Protein AF-A0A967JWV1-F1 (afdb_monomer_lite)

Structure (mmCIF, N/CA/C/O backbone):
data_AF-A0A967JWV1-F1
#
_entry.id   AF-A0A967JWV1-F1
#
loop_
_atom_site.group_PDB
_atom_site.id
_atom_site.type_symbol
_atom_site.label_atom_id
_atom_site.label_alt_id
_atom_site.label_comp_id
_atom_site.label_asym_id
_atom_site.label_entity_id
_atom_site.label_seq_id
_atom_site.pdbx_PDB_ins_code
_atom_site.Cartn_x
_atom_site.Cartn_y
_atom_site.Cartn_z
_atom_site.occupancy
_atom_site.B_iso_or_equiv
_atom_site.auth_seq_id
_atom_site.auth_comp_id
_atom_site.auth_asym_id
_atom_site.auth_atom_id
_atom_site.pdbx_PDB_model_num
ATOM 1 N N . GLY A 1 1 ? -2.296 6.208 5.821 1.00 65.69 1 GLY A N 1
ATOM 2 C CA . GLY A 1 1 ? -2.131 4.839 5.295 1.00 65.69 1 GLY A CA 1
ATOM 3 C C . GLY A 1 1 ? -1.018 4.751 4.267 1.00 65.69 1 GLY A C 1
ATOM 4 O O . GLY A 1 1 ? 0.123 4.567 4.656 1.00 65.69 1 GLY A O 1
ATOM 5 N N . ALA A 1 2 ? -1.319 4.931 2.977 1.00 66.19 2 ALA A N 1
ATOM 6 C CA . ALA A 1 2 ? -0.393 4.647 1.866 1.00 66.19 2 ALA A CA 1
ATOM 7 C C . ALA A 1 2 ? 0.980 5.351 1.932 1.00 66.19 2 ALA A C 1
ATOM 9 O O . ALA A 1 2 ? 1.996 4.735 1.636 1.00 66.19 2 ALA A O 1
ATOM 10 N N . VAL A 1 3 ? 1.030 6.616 2.367 1.00 74.56 3 VAL A N 1
ATOM 11 C CA . VAL A 1 3 ? 2.303 7.349 2.538 1.00 74.56 3 VAL A CA 1
ATOM 12 C C . VAL A 1 3 ? 3.177 6.728 3.631 1.00 74.56 3 VAL A C 1
ATOM 14 O O . VAL A 1 3 ? 4.391 6.659 3.482 1.00 74.56 3 VAL A O 1
ATOM 17 N N . ILE A 1 4 ? 2.563 6.244 4.713 1.00 77.81 4 ILE A N 1
ATOM 18 C CA . ILE A 1 4 ? 3.275 5.585 5.816 1.00 77.81 4 ILE A CA 1
ATOM 19 C C . ILE A 1 4 ? 3.761 4.207 5.371 1.00 77.81 4 ILE A C 1
ATOM 21 O O . ILE A 1 4 ? 4.896 3.859 5.655 1.00 77.81 4 ILE A O 1
ATOM 25 N N . ASP A 1 5 ? 2.944 3.470 4.615 1.00 71.56 5 ASP A N 1
ATOM 26 C CA . ASP A 1 5 ? 3.319 2.171 4.041 1.00 71.56 5 ASP A CA 1
ATOM 27 C C . ASP A 1 5 ? 4.578 2.311 3.174 1.00 71.56 5 ASP A C 1
ATOM 29 O O . ASP A 1 5 ? 5.634 1.753 3.463 1.00 71.56 5 ASP A O 1
ATOM 33 N N . TYR A 1 6 ? 4.505 3.178 2.162 1.00 74.06 6 TYR A N 1
ATOM 34 C CA . TYR A 1 6 ? 5.616 3.409 1.249 1.00 74.06 6 TYR A CA 1
ATOM 35 C C . TYR A 1 6 ? 6.845 3.998 1.956 1.00 74.06 6 TYR A C 1
ATOM 37 O O . TYR A 1 6 ? 7.968 3.544 1.734 1.00 74.06 6 TYR A O 1
ATOM 45 N N . GLY A 1 7 ? 6.641 4.986 2.833 1.00 78.69 7 GLY A N 1
ATOM 46 C CA . GLY A 1 7 ? 7.718 5.652 3.559 1.00 78.69 7 GLY A CA 1
ATOM 47 C C . GLY A 1 7 ? 8.450 4.712 4.512 1.00 78.69 7 GLY A C 1
ATOM 48 O O . GLY A 1 7 ? 9.677 4.654 4.491 1.00 78.69 7 GLY A O 1
ATOM 49 N N . THR A 1 8 ? 7.720 3.932 5.311 1.00 81.81 8 THR A N 1
ATOM 50 C CA . THR A 1 8 ? 8.324 2.988 6.254 1.00 81.81 8 THR A CA 1
ATOM 51 C C . THR A 1 8 ? 9.014 1.835 5.536 1.00 81.81 8 THR A C 1
ATOM 53 O O . THR A 1 8 ? 10.134 1.490 5.910 1.00 81.81 8 THR A O 1
ATOM 56 N N . TYR A 1 9 ? 8.405 1.278 4.487 1.00 74.06 9 TYR A N 1
ATOM 57 C CA . TYR A 1 9 ? 9.036 0.223 3.695 1.00 74.06 9 TYR A CA 1
ATOM 58 C C . TYR A 1 9 ? 10.352 0.703 3.075 1.00 74.06 9 TYR A C 1
ATOM 60 O O . TYR A 1 9 ? 11.392 0.063 3.229 1.00 74.06 9 TYR A O 1
ATOM 68 N N . THR A 1 10 ? 10.322 1.878 2.438 1.00 78.19 10 THR A N 1
ATOM 69 C CA . THR A 1 10 ? 11.503 2.477 1.806 1.00 78.19 10 THR A CA 1
ATOM 70 C C . THR A 1 10 ? 12.595 2.756 2.834 1.00 78.19 10 THR A C 1
ATOM 72 O O . THR A 1 10 ? 13.757 2.452 2.580 1.00 78.19 10 THR A O 1
ATOM 75 N N . LEU A 1 11 ? 12.241 3.281 4.010 1.00 87.00 11 LEU A N 1
ATOM 76 C CA . LEU A 1 11 ? 13.194 3.581 5.079 1.00 87.00 11 LEU A CA 1
ATOM 77 C C . LEU A 1 11 ? 13.872 2.315 5.622 1.00 87.00 11 LEU A C 1
ATOM 79 O O . LEU A 1 11 ? 15.097 2.266 5.709 1.00 87.00 11 LEU A O 1
ATOM 83 N N . LEU A 1 12 ? 13.096 1.284 5.966 1.00 82.81 12 LEU A N 1
ATOM 84 C CA . LEU A 1 12 ? 13.624 0.025 6.507 1.00 82.81 12 LEU A CA 1
ATOM 85 C C . LEU A 1 12 ? 14.526 -0.703 5.506 1.00 82.81 12 LEU A C 1
ATOM 87 O O . LEU A 1 12 ? 15.538 -1.271 5.905 1.00 82.81 12 LEU A O 1
ATOM 91 N N . ASN A 1 13 ? 14.188 -0.642 4.217 1.00 78.69 13 ASN A N 1
ATOM 92 C CA . ASN A 1 13 ? 15.001 -1.242 3.167 1.00 78.69 13 ASN A CA 1
ATOM 93 C C . ASN A 1 13 ? 16.265 -0.417 2.863 1.00 78.69 13 ASN A C 1
ATOM 95 O O . ASN A 1 13 ? 17.351 -0.963 2.745 1.00 78.69 13 ASN A O 1
ATOM 99 N N . THR A 1 14 ? 16.155 0.915 2.790 1.00 80.31 14 THR A N 1
ATOM 100 C CA . THR A 1 14 ? 17.303 1.799 2.493 1.00 80.31 14 THR A CA 1
ATOM 101 C C . THR A 1 14 ? 18.327 1.807 3.626 1.00 80.31 14 THR A C 1
ATOM 103 O O . THR A 1 14 ? 19.522 1.938 3.387 1.00 80.31 14 THR A O 1
ATOM 106 N N . THR A 1 15 ? 17.869 1.668 4.872 1.00 88.94 15 THR A N 1
ATOM 107 C CA . THR A 1 15 ? 18.760 1.579 6.038 1.00 88.94 15 THR A CA 1
ATOM 108 C C . THR A 1 15 ? 19.432 0.213 6.176 1.00 88.94 15 THR A C 1
ATOM 110 O O . THR A 1 15 ? 20.346 0.086 6.988 1.00 88.94 15 THR A O 1
ATOM 113 N N . GLY A 1 16 ? 18.986 -0.802 5.426 1.00 85.12 16 GLY A N 1
ATOM 114 C CA . GLY A 1 16 ? 19.517 -2.164 5.481 1.00 85.12 16 GLY A CA 1
ATOM 115 C C . GLY A 1 16 ? 19.365 -2.845 6.846 1.00 85.12 16 GLY A C 1
ATOM 116 O O . GLY A 1 16 ? 19.975 -3.881 7.106 1.00 85.12 16 GLY A O 1
ATOM 117 N N . VAL A 1 17 ? 18.554 -2.282 7.754 1.00 88.69 17 VAL A N 1
ATOM 118 C CA . VAL A 1 17 ? 18.464 -2.737 9.154 1.00 88.69 17 VAL A CA 1
ATOM 119 C C . VAL A 1 17 ? 17.922 -4.166 9.272 1.00 88.69 17 VAL A C 1
ATOM 121 O O . VAL A 1 17 ? 18.129 -4.833 10.284 1.00 88.69 17 VAL A O 1
ATOM 124 N N . LEU A 1 18 ? 17.247 -4.647 8.224 1.00 86.62 18 LEU A N 1
ATOM 125 C CA . LEU A 1 18 ? 16.671 -5.985 8.145 1.00 86.62 18 LEU A CA 1
ATOM 126 C C . LEU A 1 18 ? 17.382 -6.894 7.132 1.00 86.62 18 LEU A C 1
ATOM 128 O O . LEU A 1 18 ? 16.961 -8.035 6.986 1.00 86.62 18 LEU A O 1
ATOM 132 N N . ASP A 1 19 ? 18.461 -6.465 6.472 1.00 84.69 19 ASP A N 1
ATOM 133 C CA . ASP A 1 19 ? 19.102 -7.243 5.392 1.00 84.69 19 ASP A CA 1
ATOM 134 C C . ASP A 1 19 ? 19.637 -8.597 5.875 1.00 84.69 19 ASP A C 1
ATOM 136 O O . ASP A 1 19 ? 19.553 -9.607 5.176 1.00 84.69 19 ASP A O 1
ATOM 140 N N . SER A 1 20 ? 20.122 -8.639 7.116 1.00 85.25 20 SER A N 1
ATOM 141 C CA . SER A 1 20 ? 20.601 -9.861 7.773 1.00 85.25 20 SER A CA 1
ATOM 142 C C . SER A 1 20 ? 19.469 -10.776 8.254 1.00 85.25 20 SER A C 1
ATOM 144 O O . SER A 1 20 ? 19.720 -11.911 8.664 1.00 85.25 20 SER A O 1
ATOM 146 N N . PHE A 1 21 ? 18.220 -10.302 8.253 1.00 85.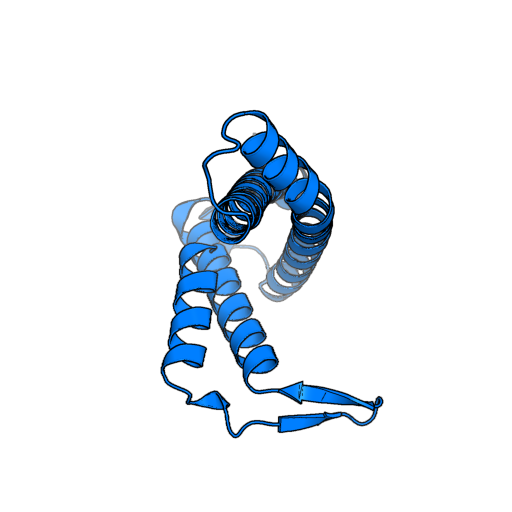69 21 PHE A N 1
ATOM 147 C CA . PHE A 1 21 ? 17.085 -11.075 8.733 1.00 85.69 21 PHE A CA 1
ATOM 148 C C . PHE A 1 21 ? 16.663 -12.101 7.680 1.00 85.69 21 PHE A C 1
ATOM 150 O O . PHE A 1 21 ? 16.177 -11.775 6.596 1.00 85.69 21 PHE A O 1
ATOM 157 N N . SER A 1 22 ? 16.802 -13.376 8.027 1.00 83.19 22 SER A N 1
ATOM 158 C CA . SER A 1 22 ? 16.182 -14.465 7.287 1.00 83.19 22 SER A CA 1
ATOM 159 C C . SER A 1 22 ? 15.673 -15.510 8.268 1.00 83.19 22 SER A C 1
ATOM 161 O O . SER A 1 22 ? 16.421 -16.057 9.077 1.00 83.19 22 SER A O 1
ATOM 163 N N . TRP A 1 23 ? 14.373 -15.774 8.220 1.00 82.25 23 TRP A N 1
ATOM 164 C CA . TRP A 1 23 ? 13.740 -16.801 9.031 1.00 82.25 23 TRP A CA 1
ATOM 165 C C . TRP A 1 23 ? 13.075 -17.824 8.123 1.00 82.25 23 TRP A C 1
ATOM 167 O O . TRP A 1 23 ? 12.140 -17.517 7.384 1.00 82.25 23 TRP A O 1
ATOM 177 N N . ARG A 1 24 ? 13.568 -19.062 8.162 1.00 83.62 24 ARG A N 1
ATOM 178 C CA . ARG A 1 24 ? 12.937 -20.176 7.458 1.00 83.62 24 ARG A CA 1
ATOM 179 C C . ARG A 1 24 ? 11.841 -20.757 8.339 1.00 83.62 24 ARG A C 1
ATOM 181 O O . ARG A 1 24 ? 12.099 -21.216 9.449 1.00 83.62 24 ARG A O 1
ATOM 188 N N . THR A 1 25 ? 10.621 -20.735 7.830 1.00 78.06 25 THR A N 1
ATOM 189 C CA . THR A 1 25 ? 9.460 -21.245 8.554 1.00 78.06 25 THR A CA 1
ATOM 190 C C . THR A 1 25 ? 9.336 -22.765 8.418 1.00 78.06 25 THR A C 1
ATOM 192 O O . THR A 1 25 ? 9.842 -23.341 7.447 1.00 78.06 25 THR A O 1
ATOM 195 N N . PRO A 1 26 ? 8.621 -23.437 9.343 1.00 78.19 26 PRO A N 1
ATOM 196 C CA . PRO A 1 26 ? 8.396 -24.886 9.285 1.00 78.19 26 PRO A CA 1
ATOM 197 C C . PRO A 1 26 ? 7.647 -25.354 8.029 1.00 78.19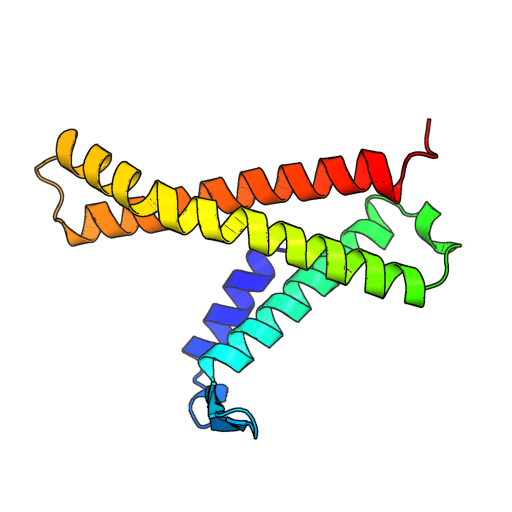 26 PRO A C 1
ATOM 199 O O . PRO A 1 26 ? 7.708 -26.526 7.674 1.00 78.19 26 PRO A O 1
ATOM 202 N N . PHE A 1 27 ? 6.957 -24.439 7.346 1.00 77.62 27 PHE A N 1
ATOM 203 C CA . PHE A 1 27 ? 6.138 -24.710 6.163 1.00 77.62 27 PHE A CA 1
ATOM 204 C C . PHE A 1 27 ? 6.903 -24.526 4.842 1.00 77.62 27 PHE A C 1
ATOM 206 O O . PHE A 1 27 ? 6.302 -24.531 3.773 1.00 77.62 27 PHE A O 1
ATOM 213 N N . GLY A 1 28 ? 8.227 -24.344 4.899 1.00 74.69 28 GLY A N 1
ATOM 214 C CA . GLY A 1 28 ? 9.093 -24.318 3.718 1.00 74.69 28 GLY A CA 1
ATOM 215 C C . GLY A 1 28 ? 9.254 -22.954 3.041 1.00 74.69 28 GLY A C 1
ATOM 216 O O . GLY A 1 28 ? 9.996 -22.864 2.066 1.00 74.69 28 GLY A O 1
ATOM 217 N N . PHE A 1 29 ? 8.637 -21.887 3.561 1.00 72.62 29 PHE A N 1
ATOM 218 C CA . PHE A 1 29 ? 8.854 -20.521 3.069 1.00 72.62 29 PHE A CA 1
ATOM 219 C C . PHE A 1 29 ? 9.881 -19.763 3.922 1.00 72.62 29 PHE A C 1
ATOM 221 O O . PHE A 1 29 ? 9.945 -19.936 5.143 1.00 72.62 29 PHE A O 1
ATOM 228 N N . THR A 1 30 ? 10.674 -18.900 3.283 1.00 73.50 30 THR A N 1
ATOM 229 C CA . THR A 1 30 ? 11.652 -18.035 3.958 1.00 73.50 30 THR A CA 1
ATOM 230 C C . THR A 1 30 ? 11.094 -16.621 4.065 1.00 73.50 30 THR A C 1
ATOM 232 O O . THR A 1 30 ? 10.851 -15.971 3.051 1.00 73.50 30 THR A O 1
ATOM 235 N N . LEU A 1 31 ? 10.922 -16.131 5.290 1.00 73.00 31 LEU A N 1
ATOM 236 C CA . LEU A 1 31 ? 10.658 -14.726 5.565 1.00 73.00 31 LEU A CA 1
ATOM 237 C C . LEU A 1 31 ? 11.994 -13.971 5.554 1.00 73.00 31 LEU A C 1
ATOM 239 O O . LEU A 1 31 ? 12.817 -14.148 6.451 1.00 73.00 31 LEU A O 1
ATOM 243 N N . SER A 1 32 ? 12.226 -13.171 4.518 1.00 80.69 32 SER A N 1
ATOM 244 C CA . SER A 1 32 ? 13.409 -12.313 4.392 1.00 80.69 32 SER A CA 1
ATOM 245 C C . SER A 1 32 ? 13.203 -10.954 5.065 1.00 80.69 32 SER A C 1
ATOM 247 O O . SER A 1 32 ? 12.075 -10.579 5.399 1.00 80.69 32 SER A O 1
ATOM 249 N N . GLY A 1 33 ? 14.283 -10.184 5.207 1.00 72.19 33 GLY A N 1
ATOM 250 C CA . GLY A 1 33 ? 14.250 -8.792 5.655 1.00 72.19 33 GLY A CA 1
ATOM 251 C C . GLY A 1 33 ? 13.268 -7.920 4.880 1.00 72.19 33 GLY A C 1
ATOM 252 O O . GLY A 1 33 ? 12.533 -7.146 5.485 1.00 72.19 33 GLY A O 1
ATOM 253 N N . LEU A 1 34 ? 13.170 -8.129 3.563 1.00 72.12 34 LEU A N 1
ATOM 254 C CA . LEU A 1 34 ? 12.195 -7.466 2.689 1.00 72.12 34 LEU A CA 1
ATOM 255 C C . LEU A 1 34 ? 10.750 -7.791 3.089 1.00 72.12 34 LEU A C 1
ATOM 257 O O . LEU A 1 34 ? 9.910 -6.899 3.198 1.00 72.12 34 LEU A O 1
ATOM 261 N N . GLY A 1 35 ? 10.463 -9.071 3.348 1.00 68.31 35 GLY A N 1
ATOM 262 C CA . GLY A 1 35 ? 9.139 -9.513 3.787 1.00 68.31 35 GLY A CA 1
ATOM 263 C C . GLY A 1 35 ? 8.772 -8.959 5.164 1.00 68.31 35 GLY A C 1
ATOM 264 O O . GLY A 1 35 ? 7.644 -8.513 5.373 1.00 68.31 35 GLY A O 1
ATOM 265 N N . LEU A 1 36 ? 9.735 -8.924 6.088 1.00 72.81 36 LEU A N 1
ATOM 266 C CA . LEU A 1 36 ? 9.538 -8.352 7.418 1.00 72.81 36 LEU A CA 1
ATOM 267 C C . LEU A 1 36 ? 9.358 -6.824 7.367 1.00 72.81 36 LEU A C 1
ATOM 269 O O . LEU A 1 36 ? 8.469 -6.297 8.035 1.00 72.81 36 LEU A O 1
ATOM 273 N N . ALA A 1 37 ? 10.134 -6.119 6.538 1.00 70.06 37 ALA A N 1
ATOM 274 C CA . ALA A 1 37 ? 9.987 -4.682 6.302 1.00 70.06 37 ALA A CA 1
ATOM 275 C C . ALA A 1 37 ? 8.591 -4.346 5.763 1.00 70.06 37 ALA A C 1
ATOM 277 O O . ALA A 1 37 ? 7.939 -3.431 6.265 1.00 70.06 37 ALA A O 1
ATOM 278 N N . GLY A 1 38 ? 8.112 -5.124 4.786 1.00 65.06 38 GLY A N 1
ATOM 279 C CA . GLY A 1 38 ? 6.763 -4.998 4.236 1.00 65.06 38 GLY A CA 1
ATOM 280 C C . GLY A 1 38 ? 5.680 -5.225 5.289 1.00 65.06 38 GLY A C 1
ATOM 281 O O . GLY A 1 38 ? 4.740 -4.441 5.382 1.00 65.06 38 GLY A O 1
ATOM 282 N N . ALA A 1 39 ? 5.838 -6.240 6.142 1.00 65.38 39 ALA A N 1
ATOM 283 C CA . ALA A 1 39 ? 4.892 -6.512 7.222 1.00 65.38 39 ALA A CA 1
ATOM 284 C C . ALA A 1 39 ? 4.828 -5.370 8.254 1.00 65.38 39 ALA A C 1
ATOM 286 O O . ALA A 1 39 ? 3.737 -4.976 8.669 1.00 65.38 39 ALA A O 1
ATOM 287 N N . ILE A 1 40 ? 5.979 -4.808 8.643 1.00 71.94 40 ILE A N 1
ATOM 288 C CA . ILE A 1 40 ? 6.062 -3.683 9.588 1.00 71.94 40 ILE A CA 1
ATOM 289 C C . ILE A 1 40 ? 5.447 -2.415 8.983 1.00 71.94 40 ILE A C 1
ATOM 291 O O . ILE A 1 40 ? 4.635 -1.751 9.630 1.00 71.94 40 ILE A O 1
ATOM 295 N N . ALA A 1 41 ? 5.810 -2.089 7.741 1.00 68.44 41 ALA A N 1
ATOM 296 C CA . ALA A 1 41 ? 5.2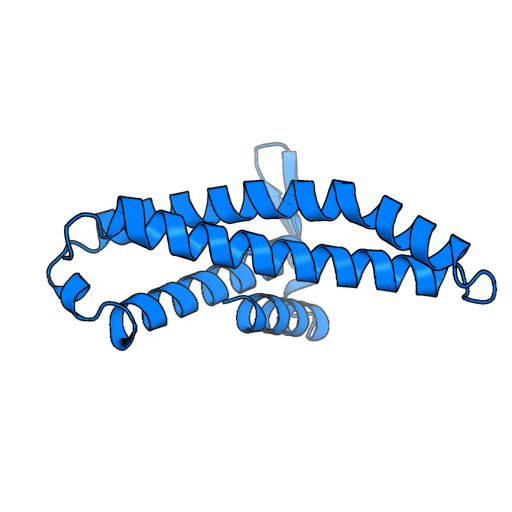95 -0.927 7.027 1.00 68.44 41 ALA A CA 1
ATOM 297 C C . ALA A 1 41 ? 3.772 -0.989 6.869 1.00 68.44 41 ALA A C 1
ATOM 299 O O . ALA A 1 41 ? 3.067 -0.037 7.222 1.00 68.44 41 ALA A O 1
ATOM 300 N N . PHE A 1 42 ? 3.266 -2.153 6.462 1.00 67.50 42 PHE A N 1
ATOM 301 C CA . PHE A 1 42 ? 1.841 -2.412 6.363 1.00 67.50 42 PHE A CA 1
ATOM 302 C C . PHE A 1 42 ? 1.158 -2.248 7.722 1.00 67.50 42 PHE A C 1
ATOM 304 O O . PHE A 1 42 ? 0.214 -1.471 7.834 1.00 67.50 42 PHE A O 1
ATOM 311 N N . ALA A 1 43 ? 1.665 -2.884 8.785 1.00 68.06 43 ALA A N 1
ATOM 312 C CA . ALA A 1 43 ? 1.086 -2.783 10.125 1.00 68.06 43 ALA A CA 1
ATOM 313 C C . ALA A 1 43 ? 1.005 -1.331 10.632 1.00 68.06 43 ALA A C 1
ATOM 315 O O . ALA A 1 43 ? -0.014 -0.934 11.204 1.00 68.06 43 ALA A O 1
ATOM 316 N N . LEU A 1 44 ? 2.035 -0.515 10.391 1.00 73.19 44 LEU A N 1
ATOM 317 C CA . LEU A 1 44 ? 2.064 0.899 10.780 1.00 73.19 44 LEU A CA 1
ATOM 318 C C . LEU A 1 44 ? 1.110 1.758 9.948 1.00 73.19 44 LEU A C 1
ATOM 320 O O . LEU A 1 44 ? 0.384 2.591 10.496 1.00 73.19 44 LEU A O 1
ATOM 324 N N . ALA A 1 45 ? 1.062 1.540 8.636 1.00 69.88 45 ALA A N 1
ATOM 325 C CA . ALA A 1 45 ? 0.155 2.238 7.733 1.00 69.88 45 ALA A CA 1
ATOM 326 C C . ALA A 1 45 ? -1.312 2.001 8.092 1.00 69.88 45 ALA A C 1
ATOM 328 O O . ALA A 1 45 ? -2.127 2.930 8.089 1.00 69.88 45 ALA A O 1
ATOM 329 N N . VAL A 1 46 ? -1.607 0.746 8.410 1.00 62.62 46 VAL A N 1
ATOM 330 C CA . VAL A 1 46 ? -2.896 0.210 8.821 1.00 62.62 46 VAL A CA 1
ATOM 331 C C . VAL A 1 46 ? -3.242 0.801 10.196 1.00 62.62 46 VAL A C 1
ATOM 333 O O . VAL A 1 46 ? -4.200 1.564 10.306 1.00 62.62 46 VAL A O 1
ATOM 336 N N . THR A 1 47 ? -2.388 0.663 11.208 1.00 68.19 47 THR A N 1
ATOM 337 C CA . THR A 1 47 ? -2.601 1.280 12.535 1.00 68.19 47 THR A CA 1
ATOM 338 C C . THR A 1 47 ? -2.847 2.791 12.465 1.00 68.19 47 THR A C 1
ATOM 340 O O . THR A 1 47 ? -3.786 3.300 13.077 1.00 68.19 47 THR A O 1
ATOM 343 N N . SER A 1 48 ? -2.068 3.523 11.666 1.00 73.56 48 SER A N 1
ATOM 344 C CA . SER A 1 48 ? -2.271 4.961 11.479 1.00 73.56 48 SER A CA 1
ATOM 345 C C . SER A 1 48 ? -3.624 5.278 10.839 1.00 73.56 48 SER A C 1
ATOM 347 O O . SER A 1 48 ? -4.316 6.193 11.284 1.00 73.56 48 SER A O 1
ATOM 349 N N . ASN A 1 49 ? -4.039 4.501 9.833 1.00 71.31 49 ASN A N 1
ATOM 350 C CA . ASN A 1 49 ? -5.360 4.653 9.222 1.00 71.31 49 ASN A CA 1
ATOM 351 C C . ASN A 1 49 ? -6.482 4.424 10.240 1.00 71.31 49 ASN A C 1
ATOM 353 O O . ASN A 1 49 ? -7.474 5.147 10.229 1.00 71.31 49 ASN A O 1
ATOM 357 N N . PHE A 1 50 ? -6.332 3.444 11.130 1.00 67.88 50 PHE A N 1
ATOM 358 C CA . PHE A 1 50 ? -7.303 3.189 12.190 1.00 67.88 50 PHE A CA 1
ATOM 359 C C . PHE A 1 50 ? -7.385 4.349 13.191 1.00 67.88 50 PHE A C 1
ATOM 361 O O . PHE A 1 50 ? -8.482 4.803 13.507 1.00 67.88 50 PHE A O 1
ATOM 368 N N . ILE A 1 51 ? -6.239 4.866 13.647 1.00 68.88 51 ILE A N 1
ATOM 369 C CA . ILE A 1 51 ? -6.171 6.001 14.580 1.00 68.88 51 ILE A CA 1
ATOM 370 C C . ILE A 1 51 ? -6.882 7.220 13.982 1.00 68.88 51 ILE A C 1
ATOM 372 O O . ILE A 1 51 ? -7.776 7.777 14.616 1.00 68.88 51 ILE A O 1
ATOM 376 N N . TRP A 1 52 ? -6.563 7.597 12.743 1.00 65.31 52 TRP A N 1
ATOM 377 C CA . TRP A 1 52 ? -7.215 8.734 12.089 1.00 65.31 52 TRP A CA 1
ATOM 378 C C . TRP A 1 52 ? -8.721 8.526 11.909 1.00 65.31 52 TRP A C 1
ATOM 380 O O . TRP A 1 52 ? -9.505 9.419 12.233 1.00 65.31 52 TRP A O 1
ATOM 390 N N . ASN A 1 53 ? -9.144 7.330 11.493 1.00 65.19 53 ASN A N 1
ATOM 391 C CA . ASN A 1 53 ? -10.568 7.019 11.368 1.00 65.19 53 ASN A CA 1
ATOM 392 C C . ASN A 1 53 ? -11.302 7.061 12.716 1.00 65.19 53 ASN A C 1
ATOM 394 O O . ASN A 1 53 ? -12.449 7.490 12.765 1.00 65.19 53 ASN A O 1
ATOM 398 N N . ARG A 1 54 ? -10.661 6.653 13.816 1.00 66.00 54 ARG A N 1
ATOM 399 C CA . ARG A 1 54 ? -11.277 6.618 15.150 1.00 66.00 54 ARG A CA 1
ATOM 400 C C . ARG A 1 54 ? -11.310 7.974 15.851 1.00 66.00 54 ARG A C 1
ATOM 402 O O . ARG A 1 54 ? -12.262 8.242 16.576 1.00 66.00 54 ARG A O 1
ATOM 409 N N . TYR A 1 55 ? -10.280 8.801 15.691 1.00 66.06 55 TYR A N 1
ATOM 410 C CA . TYR A 1 55 ? -10.171 10.071 16.417 1.00 66.06 55 TYR A CA 1
ATOM 411 C C . TYR A 1 55 ? -10.671 11.278 15.631 1.00 66.06 55 TYR A C 1
ATOM 413 O O . TYR A 1 55 ? -11.023 12.278 16.251 1.00 66.06 55 TYR A O 1
ATOM 421 N N . TRP A 1 56 ? -10.721 11.194 14.301 1.00 70.12 56 TRP A N 1
ATOM 422 C CA . TRP A 1 56 ? -11.156 12.310 13.469 1.00 70.12 56 TRP A CA 1
ATOM 423 C C . TRP A 1 56 ? -12.432 12.001 12.694 1.00 70.12 56 TRP A C 1
ATOM 425 O O . TRP A 1 56 ? -13.418 12.711 12.857 1.00 70.12 56 TRP A O 1
ATOM 435 N N . THR A 1 57 ? -12.441 10.938 11.888 1.00 63.94 57 THR A N 1
ATOM 436 C CA . THR A 1 57 ? -13.566 10.675 10.975 1.00 63.94 57 THR A CA 1
ATOM 437 C C . THR A 1 57 ? -14.806 10.135 11.695 1.00 63.94 57 THR A C 1
ATOM 439 O O . THR A 1 57 ? -15.915 10.532 11.362 1.00 63.94 57 THR A O 1
ATOM 442 N N . TYR A 1 58 ? -14.632 9.269 12.700 1.00 62.12 58 TYR A N 1
ATOM 443 C CA . TYR A 1 58 ? -15.729 8.621 13.433 1.00 62.12 58 TYR A CA 1
ATOM 444 C C . TYR A 1 58 ? -15.495 8.619 14.955 1.00 62.12 58 TYR A C 1
ATOM 446 O O . TYR A 1 58 ? -15.309 7.551 15.557 1.00 62.12 58 TYR A O 1
ATOM 454 N N . PRO A 1 59 ? -15.518 9.796 15.608 1.00 62.19 59 PRO A N 1
ATOM 455 C CA . PRO A 1 59 ? -15.250 9.934 17.042 1.00 62.19 59 PRO A CA 1
ATOM 456 C C . PRO A 1 59 ? -16.248 9.175 17.936 1.00 62.19 59 PRO A C 1
ATOM 458 O O . PRO A 1 59 ? -15.907 8.839 19.076 1.00 62.19 59 PRO A O 1
ATOM 461 N N . ASP A 1 60 ? -17.440 8.850 17.428 1.00 60.97 60 ASP A N 1
ATOM 462 C CA . ASP A 1 60 ? -18.490 8.106 18.143 1.00 60.97 60 ASP A CA 1
ATOM 463 C C . ASP A 1 60 ? -18.233 6.598 18.225 1.00 60.97 60 ASP A C 1
ATOM 465 O O . ASP A 1 60 ? -18.800 5.906 19.070 1.00 60.97 60 ASP A O 1
ATOM 469 N N . SER A 1 61 ? -17.275 6.073 17.453 1.00 56.34 61 SER A N 1
ATOM 470 C CA . SER A 1 61 ? -16.845 4.670 17.548 1.00 56.34 61 SER A CA 1
ATOM 471 C C . SER A 1 61 ? -16.241 4.307 18.908 1.00 56.34 61 SER A C 1
ATOM 473 O O . SER A 1 61 ? -15.948 3.132 19.165 1.00 56.34 61 SER A O 1
ATOM 475 N N . ARG A 1 62 ? -15.995 5.295 19.785 1.00 60.41 62 ARG A N 1
ATOM 476 C CA . ARG A 1 62 ? -15.315 5.139 21.079 1.00 60.41 62 ARG A CA 1
ATOM 477 C C . ARG A 1 62 ? -15.996 4.179 22.051 1.00 60.41 62 ARG A C 1
ATOM 479 O O . ARG A 1 62 ? -15.291 3.554 22.836 1.00 60.41 62 ARG A O 1
ATOM 486 N N . SER A 1 63 ? -17.303 3.998 21.925 1.00 60.59 63 SER A N 1
ATOM 487 C CA . SER A 1 63 ? -18.135 3.150 22.781 1.00 60.59 63 SER A CA 1
ATOM 488 C C . SER A 1 63 ? -18.105 1.650 22.439 1.00 60.59 63 SER A C 1
ATOM 490 O O . 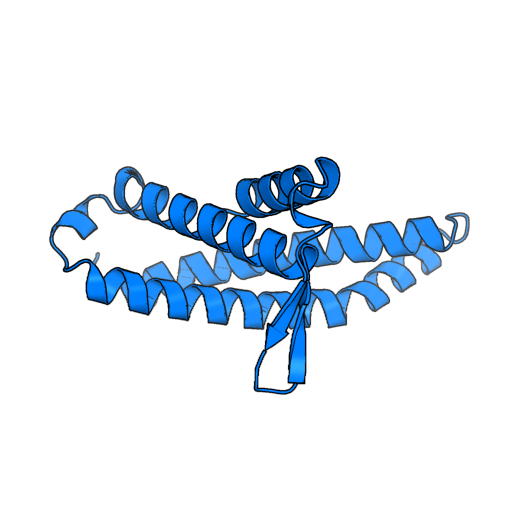SER A 1 63 ? -18.580 0.848 23.240 1.00 60.59 63 SER A O 1
ATOM 492 N N . LYS A 1 64 ? -17.546 1.239 21.286 1.00 59.72 64 LYS A N 1
ATOM 493 C CA . LYS A 1 64 ? -17.543 -0.170 20.837 1.00 59.72 64 LYS A CA 1
ATOM 494 C C . LYS A 1 64 ? -16.259 -0.934 21.253 1.00 59.72 64 LYS A C 1
ATOM 496 O O . LYS A 1 64 ? -15.183 -0.332 21.299 1.00 59.72 64 LYS A O 1
ATOM 501 N N . PRO A 1 65 ? -16.341 -2.255 21.529 1.00 64.50 65 PRO A N 1
ATOM 502 C CA . PRO A 1 65 ? -15.214 -3.068 22.000 1.00 64.50 65 PRO A CA 1
ATOM 503 C C . PRO A 1 65 ? -14.073 -3.208 20.974 1.00 64.50 65 PRO A C 1
ATOM 505 O O . PRO A 1 65 ? -14.290 -3.504 19.798 1.00 64.50 65 PRO A O 1
ATOM 508 N N . ILE A 1 66 ? -12.836 -3.053 21.460 1.00 62.50 66 ILE A N 1
ATOM 509 C CA . ILE A 1 66 ? -11.583 -3.009 20.676 1.00 62.50 66 ILE A CA 1
ATOM 510 C C . ILE A 1 66 ? -11.305 -4.305 19.898 1.00 62.50 66 ILE A C 1
ATOM 512 O O . ILE A 1 66 ? -10.797 -4.250 18.780 1.00 62.50 66 ILE A O 1
ATOM 516 N N . LEU A 1 67 ? -11.648 -5.475 20.451 1.00 58.09 67 LEU A N 1
ATOM 517 C CA . LEU A 1 67 ? -11.344 -6.763 19.814 1.00 58.09 67 LEU A CA 1
ATOM 518 C C . LEU A 1 67 ? -12.113 -6.951 18.497 1.00 58.09 67 LEU A C 1
ATOM 520 O O . LEU A 1 67 ? -11.549 -7.412 17.508 1.00 58.09 67 LEU A O 1
ATOM 524 N N . LEU A 1 68 ? -13.381 -6.528 18.473 1.00 63.09 68 LEU A N 1
ATOM 525 C CA . LEU A 1 68 ? -14.196 -6.549 17.262 1.00 63.09 68 LEU A CA 1
ATOM 526 C C . LEU A 1 68 ? -13.595 -5.603 16.213 1.00 63.09 68 LEU A C 1
ATOM 528 O O . LEU A 1 68 ? -13.444 -5.994 15.065 1.00 63.09 68 LEU A O 1
ATOM 532 N N . GLN A 1 69 ? -13.147 -4.410 16.623 1.00 58.41 69 GLN A N 1
ATOM 533 C CA . GLN A 1 69 ? -12.496 -3.443 15.731 1.00 58.41 69 GLN A CA 1
ATOM 534 C C . GLN A 1 69 ? -11.222 -3.990 15.084 1.00 58.41 69 GLN A C 1
ATOM 536 O O . GLN A 1 69 ? -11.036 -3.787 13.891 1.00 58.41 69 GLN A O 1
ATOM 541 N N . ILE A 1 70 ? -10.377 -4.712 15.824 1.00 60.94 70 ILE A N 1
ATOM 542 C CA . ILE A 1 70 ? -9.147 -5.306 15.277 1.00 60.94 70 ILE A CA 1
ATOM 543 C C . ILE A 1 70 ? -9.471 -6.366 14.213 1.00 60.94 70 ILE A C 1
ATOM 545 O O . ILE A 1 70 ? -8.842 -6.378 13.156 1.00 60.94 70 ILE A O 1
ATOM 549 N N . VAL A 1 71 ? -10.474 -7.219 14.448 1.00 60.44 71 VAL A N 1
ATOM 550 C CA . VAL A 1 71 ? -10.870 -8.279 13.502 1.00 60.44 71 VAL A CA 1
ATOM 551 C C . VAL A 1 71 ? -11.489 -7.698 12.231 1.00 60.44 71 VAL A C 1
ATOM 553 O O . VAL A 1 71 ? -11.065 -8.057 11.131 1.00 60.44 71 VAL A O 1
ATOM 556 N N . THR A 1 72 ? -12.439 -6.764 12.346 1.00 59.75 72 THR A N 1
ATOM 557 C CA . THR A 1 72 ? -13.043 -6.118 11.167 1.00 59.75 72 THR A CA 1
ATOM 558 C C . THR A 1 72 ? -11.993 -5.346 10.378 1.00 59.75 72 THR A C 1
ATOM 560 O O . THR A 1 72 ? -11.989 -5.359 9.151 1.00 59.75 72 THR A O 1
ATOM 563 N N . PHE A 1 73 ? -11.049 -4.721 11.077 1.00 60.03 73 PHE A N 1
ATOM 564 C CA . PHE A 1 73 ? -9.967 -3.979 10.459 1.00 60.03 73 PHE A CA 1
ATOM 565 C C . PHE A 1 73 ? -8.989 -4.878 9.698 1.00 60.03 73 PHE A C 1
ATOM 567 O O . PHE A 1 73 ? -8.590 -4.542 8.583 1.00 60.03 73 PHE A O 1
ATOM 574 N N . PHE A 1 74 ? -8.646 -6.043 10.247 1.00 67.06 74 PHE A N 1
ATOM 575 C CA . PHE A 1 74 ? -7.813 -7.027 9.558 1.00 67.06 74 PHE A CA 1
ATOM 576 C C . PHE A 1 74 ? -8.512 -7.581 8.307 1.00 67.06 74 PHE A C 1
ATOM 578 O O . PHE A 1 74 ? -7.905 -7.645 7.239 1.00 67.06 74 PHE A O 1
ATOM 585 N N . LEU A 1 75 ? -9.811 -7.889 8.404 1.00 64.75 75 LEU A N 1
ATOM 586 C CA . LEU A 1 75 ? -10.619 -8.356 7.273 1.00 64.75 75 LEU A CA 1
ATOM 587 C C . LEU A 1 75 ? -10.711 -7.312 6.154 1.00 64.75 75 LEU A C 1
ATOM 589 O O . LEU A 1 75 ? -10.471 -7.634 4.994 1.00 64.75 75 LEU A O 1
ATOM 593 N N . ILE A 1 76 ? -10.981 -6.049 6.487 1.00 62.47 76 ILE A N 1
ATOM 594 C CA . ILE A 1 76 ? -11.064 -4.963 5.500 1.00 62.47 76 ILE A CA 1
ATOM 595 C C . ILE A 1 76 ? -9.717 -4.755 4.791 1.00 62.47 76 ILE A C 1
ATOM 597 O O . ILE A 1 76 ? -9.679 -4.559 3.575 1.00 62.47 76 ILE A O 1
ATOM 601 N N . ASN A 1 77 ? -8.604 -4.857 5.521 1.00 63.59 77 ASN A N 1
ATOM 602 C CA . ASN A 1 77 ? -7.268 -4.721 4.946 1.00 63.59 77 ASN A CA 1
ATOM 603 C C . ASN A 1 77 ? -6.883 -5.886 4.027 1.00 63.59 77 ASN A C 1
ATOM 605 O O . ASN A 1 77 ? -6.285 -5.642 2.980 1.00 63.59 77 ASN A O 1
ATOM 609 N N . ILE A 1 78 ? -7.277 -7.122 4.356 1.00 69.81 78 ILE A N 1
ATOM 610 C CA . ILE A 1 78 ? -7.131 -8.270 3.448 1.00 69.81 78 ILE A CA 1
ATOM 611 C C . ILE A 1 78 ? -7.897 -8.016 2.150 1.00 69.81 78 ILE A C 1
ATOM 613 O O . ILE A 1 78 ? -7.349 -8.214 1.070 1.00 69.81 78 ILE A O 1
ATOM 617 N N . VAL A 1 79 ? -9.134 -7.522 2.230 1.00 69.75 79 VAL A N 1
ATOM 618 C CA . VAL A 1 79 ? -9.934 -7.250 1.028 1.00 69.75 79 VAL A CA 1
ATOM 619 C C . VAL A 1 79 ? -9.340 -6.099 0.207 1.00 69.75 79 VAL A C 1
ATOM 621 O O . VAL A 1 79 ? -9.277 -6.188 -1.016 1.00 69.75 79 VAL A O 1
ATOM 624 N N . GLY A 1 80 ? -8.819 -5.053 0.854 1.00 66.62 80 GLY A N 1
ATOM 625 C CA . GLY A 1 80 ? -8.075 -3.991 0.169 1.00 66.62 80 GLY A CA 1
ATOM 626 C C . GLY A 1 80 ? -6.849 -4.519 -0.587 1.00 66.62 80 GLY A C 1
ATOM 627 O O . GLY A 1 80 ? -6.586 -4.089 -1.709 1.00 66.62 80 GLY A O 1
ATOM 628 N N . LEU A 1 81 ? -6.140 -5.495 -0.015 1.00 65.81 81 LEU A N 1
ATOM 629 C CA . LEU A 1 81 ? -5.026 -6.204 -0.655 1.00 65.81 81 LEU A CA 1
ATOM 630 C C . LEU A 1 81 ? -5.488 -7.048 -1.852 1.00 65.81 81 LEU A C 1
ATOM 632 O O . LEU A 1 81 ? -4.889 -6.970 -2.924 1.00 65.81 81 LEU A O 1
ATOM 636 N N . VAL A 1 82 ? -6.583 -7.792 -1.686 1.00 74.00 82 VAL A N 1
ATOM 637 C CA . VAL A 1 82 ? -7.201 -8.628 -2.730 1.00 74.00 82 VAL A CA 1
ATOM 638 C C . VAL A 1 82 ? -7.691 -7.791 -3.911 1.00 74.00 82 VAL A C 1
ATOM 640 O O . VAL A 1 82 ? -7.668 -8.274 -5.033 1.00 74.00 82 VAL A O 1
ATOM 643 N N . ILE A 1 83 ? -8.098 -6.540 -3.694 1.00 73.06 83 ILE A N 1
ATOM 644 C CA . ILE A 1 83 ? -8.470 -5.616 -4.776 1.00 73.06 83 ILE A CA 1
ATOM 645 C C . ILE A 1 83 ? -7.226 -5.013 -5.429 1.00 73.06 83 ILE A C 1
ATOM 647 O O . ILE A 1 83 ? -7.147 -4.911 -6.651 1.00 73.06 83 ILE A O 1
ATOM 651 N N . ARG A 1 84 ? -6.235 -4.619 -4.626 1.00 74.81 84 ARG A N 1
ATOM 652 C CA . ARG A 1 84 ? -5.036 -3.925 -5.107 1.00 74.81 84 ARG A CA 1
ATOM 653 C C . ARG A 1 84 ? -4.161 -4.810 -5.996 1.00 74.81 84 ARG A C 1
ATOM 655 O O . ARG A 1 84 ? -3.679 -4.327 -7.016 1.00 74.81 84 ARG A O 1
ATOM 662 N N . ILE A 1 85 ? -3.954 -6.074 -5.621 1.00 73.94 85 ILE A N 1
ATOM 663 C CA . ILE A 1 85 ? -3.044 -6.987 -6.333 1.00 73.94 85 ILE A CA 1
ATOM 664 C C . ILE A 1 85 ? -3.485 -7.219 -7.791 1.00 73.94 85 ILE A C 1
ATOM 666 O O . ILE A 1 85 ? -2.682 -6.949 -8.682 1.00 73.94 85 ILE A O 1
ATOM 670 N N . PRO A 1 86 ? -4.739 -7.623 -8.086 1.00 76.25 86 PRO A N 1
ATOM 671 C CA . PRO A 1 86 ? -5.189 -7.820 -9.461 1.00 76.25 86 PRO A CA 1
ATOM 672 C C . PRO A 1 86 ? -5.113 -6.549 -10.297 1.00 76.25 86 PRO A C 1
ATOM 674 O O . PRO A 1 86 ? -4.774 -6.619 -11.469 1.00 76.25 86 PRO A O 1
ATOM 677 N N . ILE A 1 87 ? -5.395 -5.379 -9.715 1.00 73.75 87 ILE A N 1
ATOM 678 C CA . ILE A 1 87 ? -5.307 -4.112 -10.449 1.00 73.75 87 ILE A CA 1
ATOM 679 C C . ILE A 1 87 ? -3.867 -3.876 -10.906 1.00 73.75 87 ILE A C 1
ATOM 681 O O . ILE A 1 87 ? -3.640 -3.588 -12.075 1.00 73.75 87 ILE A O 1
ATOM 685 N N . ILE A 1 88 ? -2.887 -4.040 -10.017 1.00 69.50 88 ILE A N 1
ATOM 686 C CA . ILE A 1 88 ? -1.479 -3.828 -10.372 1.00 69.50 88 ILE A CA 1
ATOM 687 C C . ILE A 1 88 ? -1.023 -4.851 -11.420 1.00 69.50 88 ILE A C 1
ATOM 689 O O . ILE A 1 88 ? -0.480 -4.455 -12.449 1.00 69.50 88 ILE A O 1
ATOM 693 N N . GLU A 1 89 ? -1.292 -6.138 -11.206 1.00 74.00 89 GLU A N 1
ATOM 694 C CA . GLU A 1 89 ? -0.874 -7.210 -12.122 1.00 74.00 89 GLU A CA 1
ATOM 695 C C . GLU A 1 89 ? -1.515 -7.081 -13.510 1.00 74.00 89 GLU A C 1
ATOM 697 O O . GLU A 1 89 ? -0.851 -7.259 -14.531 1.00 74.00 89 GLU A O 1
ATOM 702 N N . LEU A 1 90 ? -2.800 -6.720 -13.571 1.00 76.62 90 LEU A N 1
ATOM 703 C CA . LEU A 1 90 ? -3.539 -6.675 -14.831 1.00 76.62 90 LEU A CA 1
ATOM 704 C C . LEU A 1 90 ? -3.345 -5.367 -15.599 1.00 76.62 90 LEU A C 1
ATOM 706 O O . LEU A 1 90 ? -3.439 -5.390 -16.821 1.00 76.62 90 LEU A O 1
ATOM 710 N N . LEU A 1 91 ? -3.094 -4.236 -14.929 1.00 76.31 91 LEU A N 1
ATOM 711 C CA . LEU A 1 91 ? -2.996 -2.926 -15.592 1.00 76.31 91 LEU A CA 1
ATOM 712 C C . LEU A 1 91 ? -1.564 -2.486 -15.899 1.00 76.31 91 LEU A C 1
ATOM 714 O O . LEU A 1 91 ? -1.383 -1.669 -16.803 1.00 76.31 91 LEU A O 1
ATOM 718 N N . THR A 1 92 ? -0.547 -3.068 -15.258 1.00 73.62 92 THR A N 1
ATOM 719 C CA . THR A 1 92 ? 0.852 -2.670 -15.497 1.00 73.62 92 THR A CA 1
ATOM 720 C C . THR A 1 92 ? 1.263 -2.883 -16.951 1.00 73.62 92 THR A C 1
ATOM 722 O O . THR A 1 92 ? 1.766 -1.957 -17.592 1.00 73.62 92 THR A O 1
ATOM 725 N N . ALA A 1 93 ? 1.002 -4.070 -17.505 1.00 76.00 93 ALA A N 1
ATOM 726 C CA . ALA A 1 93 ? 1.367 -4.384 -18.884 1.00 76.00 93 ALA A CA 1
ATOM 727 C C . ALA A 1 93 ? 0.563 -3.574 -19.928 1.00 76.00 93 ALA A C 1
ATOM 729 O O . ALA A 1 93 ? 1.190 -2.992 -20.817 1.00 76.00 93 ALA A O 1
ATOM 730 N N . PRO A 1 94 ? -0.778 -3.441 -19.832 1.00 84.75 94 PRO A N 1
ATOM 731 C CA . PRO A 1 94 ? -1.550 -2.597 -20.745 1.00 84.75 94 PRO A CA 1
ATOM 732 C C . PRO A 1 94 ? -1.140 -1.126 -20.728 1.00 84.75 94 PRO A C 1
ATOM 734 O O . PRO A 1 94 ? -1.038 -0.511 -21.791 1.00 84.75 94 PRO A O 1
ATOM 737 N N . ILE A 1 95 ? -0.885 -0.551 -19.546 1.00 82.12 95 ILE A N 1
ATOM 738 C CA . ILE A 1 95 ? -0.473 0.853 -19.437 1.00 82.12 95 ILE A CA 1
ATOM 739 C C . ILE A 1 95 ? 0.915 1.036 -20.054 1.00 82.12 95 ILE A C 1
ATOM 741 O O . ILE A 1 95 ? 1.088 1.931 -20.879 1.00 82.12 95 ILE A O 1
ATOM 745 N N . ALA A 1 96 ? 1.877 0.163 -19.737 1.00 79.19 96 ALA A N 1
ATOM 746 C CA . ALA A 1 96 ? 3.216 0.222 -20.323 1.00 79.19 96 ALA A CA 1
ATOM 747 C C . ALA A 1 96 ? 3.179 0.098 -21.858 1.00 79.19 96 ALA A C 1
ATOM 749 O O . ALA A 1 96 ? 3.800 0.895 -22.562 1.00 79.19 96 ALA A O 1
ATOM 750 N N . HIS A 1 97 ? 2.391 -0.843 -22.389 1.00 84.62 97 HIS A N 1
ATOM 751 C CA . HIS A 1 97 ? 2.238 -1.035 -23.832 1.00 84.62 97 HIS A CA 1
ATOM 752 C C . HIS A 1 97 ? 1.575 0.174 -24.510 1.00 84.62 97 HIS A C 1
ATOM 754 O O . HIS A 1 97 ? 1.982 0.593 -25.593 1.00 84.62 97 HIS A O 1
ATOM 760 N N . THR A 1 98 ? 0.581 0.780 -23.859 1.00 85.94 98 THR A N 1
ATOM 761 C CA . THR A 1 98 ? -0.090 1.983 -24.371 1.00 85.94 98 THR A CA 1
ATOM 762 C C . THR A 1 98 ? 0.871 3.171 -24.418 1.00 85.94 98 THR A C 1
ATOM 764 O O . THR A 1 98 ? 0.945 3.861 -25.434 1.00 85.94 98 THR A O 1
ATOM 767 N N . VAL A 1 99 ? 1.673 3.370 -23.369 1.00 85.44 99 VAL A N 1
ATOM 768 C CA . VAL A 1 99 ? 2.703 4.419 -23.328 1.00 85.44 99 VAL A CA 1
ATOM 769 C C . VAL A 1 99 ? 3.724 4.227 -24.450 1.00 85.44 99 VAL A C 1
ATOM 771 O O . VAL A 1 99 ? 4.013 5.183 -25.167 1.00 85.44 99 VAL A O 1
ATOM 774 N N . GLN A 1 100 ? 4.197 2.996 -24.666 1.00 84.62 100 GLN A N 1
ATOM 775 C CA . GLN A 1 100 ? 5.124 2.681 -25.757 1.00 84.62 100 GLN A CA 1
ATOM 776 C C . GLN A 1 100 ? 4.501 2.930 -27.142 1.00 84.62 100 GLN A C 1
ATOM 778 O O . GLN A 1 100 ? 5.190 3.373 -28.057 1.00 84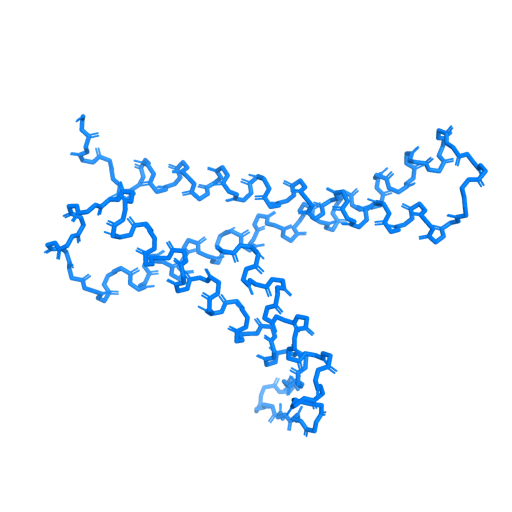.62 100 GLN A O 1
ATOM 783 N N . SER A 1 101 ? 3.196 2.678 -27.301 1.00 85.44 101 SER A N 1
ATOM 784 C CA . SER A 1 101 ? 2.489 2.895 -28.570 1.00 85.44 101 SER A CA 1
ATOM 785 C C . SER A 1 101 ? 2.270 4.375 -28.911 1.00 85.44 101 SER A C 1
ATOM 787 O O . SER A 1 101 ? 2.280 4.738 -30.085 1.00 85.44 101 SER A O 1
ATOM 789 N N . ILE A 1 102 ? 2.099 5.237 -27.901 1.00 85.25 102 ILE A N 1
ATOM 790 C CA . ILE A 1 102 ? 1.871 6.681 -28.079 1.00 85.25 102 ILE A CA 1
ATOM 791 C C . ILE A 1 102 ? 3.200 7.433 -28.205 1.00 85.25 102 ILE A C 1
ATOM 793 O O . ILE A 1 102 ? 3.310 8.381 -28.981 1.00 85.25 102 ILE A O 1
ATOM 797 N N . LEU A 1 103 ? 4.215 7.013 -27.448 1.00 84.94 103 LEU A N 1
ATOM 798 C CA . LEU A 1 103 ? 5.536 7.637 -27.401 1.00 84.94 103 LEU A CA 1
ATOM 799 C C . LEU A 1 103 ? 6.625 6.574 -27.623 1.00 84.94 103 LEU A C 1
ATOM 801 O O . LEU A 1 103 ? 7.313 6.187 -26.678 1.00 84.94 103 LEU A O 1
ATOM 805 N N . PRO A 1 104 ? 6.839 6.132 -28.878 1.00 78.44 104 PRO A N 1
ATOM 806 C CA . PRO A 1 104 ? 7.801 5.075 -29.199 1.00 78.44 104 PRO A CA 1
ATOM 807 C C . PRO A 1 104 ? 9.255 5.473 -28.922 1.00 78.44 104 PRO A C 1
ATOM 809 O O . PRO A 1 104 ? 10.124 4.614 -28.817 1.00 78.44 104 PRO A O 1
ATOM 812 N N . SER A 1 105 ? 9.522 6.780 -28.821 1.00 81.94 105 SER A N 1
ATOM 813 C CA . SER A 1 105 ? 10.833 7.345 -28.496 1.00 81.94 105 SER A CA 1
ATOM 814 C C . SER A 1 105 ? 11.202 7.226 -27.016 1.00 81.94 105 SER A C 1
ATOM 816 O O . SER A 1 105 ? 12.338 7.528 -26.653 1.00 81.94 105 SER A O 1
ATOM 818 N N . LEU A 1 106 ? 10.263 6.835 -26.146 1.00 78.50 106 LEU A N 1
ATOM 819 C CA . LEU A 1 106 ? 10.570 6.510 -24.757 1.00 78.50 106 LEU A CA 1
ATOM 820 C C . LEU A 1 106 ? 11.257 5.143 -24.696 1.00 78.50 106 LEU A C 1
ATOM 822 O O . LEU A 1 106 ? 10.815 4.178 -25.320 1.00 78.50 106 LEU A O 1
ATOM 826 N N . GLY A 1 107 ? 12.342 5.062 -23.925 1.00 81.94 107 GLY A N 1
ATOM 827 C CA . GLY A 1 107 ? 13.013 3.793 -23.664 1.00 81.94 107 GLY A CA 1
ATOM 828 C C . GLY A 1 107 ? 12.088 2.820 -22.931 1.00 81.94 107 GLY A C 1
ATOM 829 O O . GLY A 1 107 ? 11.319 3.223 -22.056 1.00 81.94 107 GLY A O 1
ATOM 830 N N . GLU A 1 108 ? 12.206 1.533 -23.250 1.00 79.62 108 GLU A N 1
ATOM 831 C CA . GLU A 1 108 ? 11.356 0.457 -22.717 1.00 79.62 108 GLU A CA 1
ATOM 832 C C . GLU A 1 108 ? 11.327 0.434 -21.174 1.00 79.62 108 GLU A C 1
ATOM 834 O O . GLU A 1 108 ? 10.278 0.243 -20.556 1.00 79.62 108 GLU A O 1
ATOM 839 N N . GLY A 1 109 ? 12.461 0.742 -20.533 1.00 79.38 109 GLY A N 1
ATOM 840 C CA . GLY A 1 109 ? 12.554 0.865 -19.076 1.00 79.38 109 GLY A CA 1
ATOM 841 C C . GLY A 1 109 ? 11.722 2.016 -18.495 1.00 79.38 109 GLY A C 1
ATOM 842 O O . GLY A 1 109 ? 11.117 1.867 -17.435 1.00 79.38 109 GLY A O 1
ATOM 843 N N . THR A 1 110 ? 11.629 3.149 -19.196 1.00 80.38 110 THR A N 1
ATOM 844 C CA . THR A 1 110 ? 10.814 4.295 -18.764 1.00 80.38 110 THR A CA 1
ATOM 845 C C . THR A 1 110 ? 9.327 4.006 -18.941 1.00 80.38 110 THR A C 1
ATOM 847 O O . THR A 1 110 ? 8.544 4.294 -18.039 1.00 80.38 110 THR A O 1
ATOM 850 N N . ALA A 1 111 ? 8.928 3.390 -20.057 1.00 79.75 111 ALA A N 1
ATOM 851 C CA . ALA A 1 111 ? 7.534 3.008 -20.288 1.00 79.75 111 ALA A CA 1
ATOM 852 C C . ALA A 1 111 ? 7.038 2.003 -19.236 1.00 79.75 111 ALA A C 1
ATOM 854 O O . ALA A 1 111 ? 5.933 2.145 -18.705 1.00 79.75 111 ALA A O 1
ATOM 855 N N . ARG A 1 112 ? 7.887 1.039 -18.866 1.00 77.62 112 ARG A N 1
ATOM 856 C CA . ARG A 1 112 ? 7.598 0.086 -17.793 1.00 77.62 112 ARG A CA 1
ATOM 857 C C . ARG A 1 112 ? 7.443 0.768 -16.434 1.00 77.62 112 ARG A C 1
ATOM 859 O O . ARG A 1 112 ? 6.453 0.521 -15.752 1.00 77.62 112 ARG A O 1
ATOM 866 N N . TRP A 1 113 ? 8.358 1.669 -16.075 1.00 78.81 113 TRP A N 1
ATOM 867 C CA . TRP A 1 113 ? 8.275 2.429 -14.823 1.00 78.81 113 TRP A CA 1
ATOM 868 C C . TRP A 1 113 ? 6.984 3.261 -14.723 1.00 78.81 113 TRP A C 1
ATOM 870 O O . TRP A 1 113 ? 6.349 3.312 -13.665 1.00 78.81 113 TRP A O 1
ATOM 880 N N . VAL A 1 114 ? 6.548 3.871 -15.834 1.00 80.19 114 VAL A N 1
ATOM 881 C CA . VAL A 1 114 ? 5.265 4.591 -15.904 1.00 80.19 114 VAL A CA 1
ATOM 882 C C . VAL A 1 114 ? 4.086 3.632 -15.722 1.00 80.19 114 VAL A C 1
ATOM 884 O O . VAL A 1 114 ? 3.155 3.955 -14.985 1.00 80.19 114 VAL A O 1
ATOM 887 N N . GLY A 1 115 ? 4.126 2.450 -16.343 1.00 77.56 115 GLY A N 1
ATOM 888 C CA . GLY A 1 115 ? 3.101 1.416 -16.174 1.00 77.56 115 GLY A CA 1
ATOM 889 C C . GLY A 1 115 ? 2.967 0.937 -14.728 1.00 77.56 115 GLY A C 1
ATOM 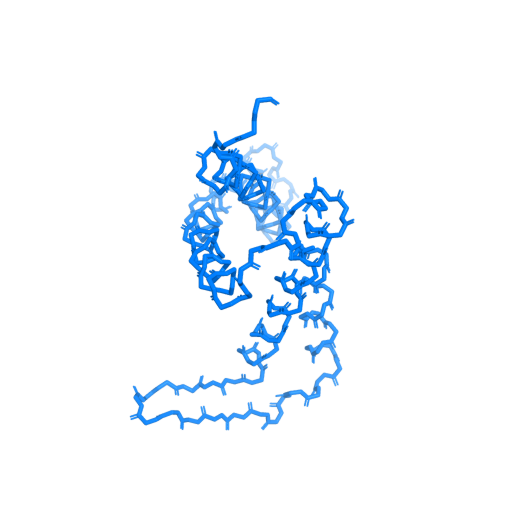890 O O . GLY A 1 115 ? 1.857 0.882 -14.197 1.00 77.56 115 GLY A O 1
ATOM 891 N N . GLU A 1 116 ? 4.093 0.660 -14.073 1.00 72.94 116 GLU A N 1
ATOM 892 C CA . GLU A 1 116 ? 4.151 0.222 -12.674 1.00 72.94 116 GLU A CA 1
ATOM 893 C C . GLU A 1 116 ? 3.620 1.316 -11.730 1.00 72.94 116 GLU A C 1
ATOM 895 O O . GLU A 1 116 ? 2.727 1.069 -10.915 1.00 72.94 116 GLU A O 1
ATOM 900 N N . THR A 1 117 ? 4.093 2.557 -11.892 1.00 74.19 117 THR A N 1
ATOM 901 C CA . THR A 1 117 ? 3.682 3.694 -11.048 1.00 74.19 117 THR A CA 1
ATOM 902 C C . THR A 1 117 ? 2.216 4.076 -11.272 1.00 74.19 117 THR A C 1
ATOM 904 O O . THR A 1 117 ? 1.485 4.346 -10.316 1.00 74.19 117 THR A O 1
ATOM 907 N N . GLY A 1 118 ? 1.758 4.067 -12.528 1.00 75.19 118 GLY A N 1
ATOM 908 C CA . GLY A 1 118 ? 0.378 4.381 -12.895 1.00 75.19 118 GLY A CA 1
ATOM 909 C C . GLY A 1 118 ? -0.617 3.352 -12.363 1.00 75.19 118 GLY A C 1
ATOM 910 O O . GLY A 1 118 ? -1.630 3.718 -11.763 1.00 75.19 118 GLY A O 1
ATOM 911 N N . SER A 1 119 ? -0.298 2.063 -12.502 1.00 74.69 119 SER A N 1
ATOM 912 C CA . SER A 1 119 ? -1.138 0.974 -11.985 1.00 74.69 119 SER A CA 1
ATOM 913 C C . SER A 1 119 ? -1.194 0.983 -10.465 1.00 74.69 119 SER A C 1
ATOM 915 O O . SER A 1 119 ? -2.269 0.837 -9.884 1.00 74.69 119 SER A O 1
ATOM 917 N N . TRP A 1 120 ? -0.055 1.221 -9.810 1.00 77.25 120 TRP A N 1
ATOM 918 C CA . TRP A 1 120 ? 0.005 1.393 -8.363 1.00 77.25 120 TRP A CA 1
ATOM 919 C C . TRP A 1 120 ? -0.888 2.545 -7.890 1.00 77.25 120 TRP A C 1
ATOM 921 O O . TRP A 1 120 ? -1.678 2.363 -6.962 1.00 77.25 120 TRP A O 1
ATOM 931 N N . GLY A 1 121 ? -0.810 3.707 -8.548 1.00 75.06 121 GLY A N 1
ATOM 932 C CA . GLY A 1 121 ? -1.619 4.878 -8.207 1.00 75.06 121 GLY A CA 1
ATOM 933 C C . GLY A 1 121 ? -3.116 4.606 -8.349 1.00 75.06 121 GLY A C 1
ATOM 934 O O . GLY A 1 121 ? -3.888 4.871 -7.426 1.00 75.06 121 GLY A O 1
ATOM 935 N N . LEU A 1 122 ? -3.523 3.997 -9.464 1.00 76.50 122 LEU A N 1
ATOM 936 C CA . LEU A 1 122 ? -4.914 3.621 -9.708 1.00 76.50 122 LEU A CA 1
ATOM 937 C C . LEU A 1 122 ? -5.422 2.597 -8.681 1.00 76.50 122 LEU A C 1
ATOM 939 O O . LEU A 1 122 ? -6.523 2.743 -8.148 1.00 76.50 122 LEU A O 1
ATOM 943 N N . ALA A 1 123 ? -4.608 1.594 -8.353 1.00 70.25 123 ALA A N 1
ATOM 944 C CA . ALA A 1 123 ? -4.949 0.582 -7.361 1.00 70.25 123 ALA A CA 1
ATOM 945 C C . ALA A 1 123 ? -5.146 1.184 -5.965 1.00 70.25 123 ALA A C 1
ATOM 947 O O . ALA A 1 123 ? -6.072 0.795 -5.255 1.00 70.25 123 ALA A O 1
ATOM 948 N N . VAL A 1 124 ? -4.321 2.164 -5.582 1.00 71.50 124 VAL A N 1
ATOM 949 C CA . VAL A 1 124 ? -4.486 2.902 -4.323 1.00 71.50 124 VAL A CA 1
ATOM 950 C C . VAL A 1 124 ? -5.801 3.676 -4.317 1.00 71.50 124 VAL A C 1
ATOM 952 O O . VAL A 1 124 ? -6.550 3.565 -3.350 1.00 71.50 124 VAL A O 1
ATOM 955 N N . VAL A 1 125 ? -6.124 4.404 -5.390 1.00 78.50 125 VAL A N 1
ATOM 956 C CA . VAL A 1 125 ? -7.379 5.168 -5.488 1.00 78.50 125 VAL A CA 1
ATOM 957 C C . VAL A 1 125 ? -8.594 4.246 -5.368 1.00 78.50 125 VAL A C 1
ATOM 959 O O . VAL A 1 125 ? -9.477 4.493 -4.548 1.00 78.50 125 VAL A O 1
ATOM 962 N N . ILE A 1 126 ? -8.625 3.143 -6.118 1.00 77.19 126 ILE A N 1
ATOM 963 C CA . ILE A 1 126 ? -9.741 2.187 -6.080 1.00 77.19 126 ILE A CA 1
ATOM 964 C C . ILE A 1 126 ? -9.853 1.527 -4.700 1.00 77.19 126 ILE A C 1
ATOM 966 O O . ILE A 1 126 ? -10.946 1.454 -4.138 1.00 77.19 126 ILE A O 1
ATOM 970 N N . ALA A 1 127 ? -8.735 1.102 -4.106 1.00 69.75 127 ALA A N 1
ATOM 971 C CA . ALA A 1 127 ? -8.733 0.529 -2.763 1.00 69.75 127 ALA A CA 1
ATOM 972 C C . ALA A 1 127 ? -9.170 1.546 -1.693 1.00 69.75 127 ALA A C 1
ATOM 974 O O . ALA A 1 127 ? -9.787 1.163 -0.698 1.00 69.75 127 ALA A O 1
ATOM 975 N N . MET A 1 128 ? -8.883 2.839 -1.879 1.00 71.19 128 MET A N 1
ATOM 976 C CA . MET A 1 128 ? -9.382 3.907 -1.008 1.00 71.19 128 MET A CA 1
ATOM 977 C C . MET A 1 128 ? -10.902 4.048 -1.110 1.00 71.19 128 MET A C 1
ATOM 979 O O . MET A 1 128 ? -11.562 4.096 -0.073 1.00 71.19 128 MET A O 1
ATOM 983 N N . PHE A 1 129 ? -11.465 4.046 -2.321 1.00 75.88 129 PHE A N 1
ATOM 984 C CA . PHE A 1 129 ? -12.919 4.067 -2.510 1.00 75.88 129 PHE A CA 1
ATOM 985 C C . PHE A 1 129 ? -13.590 2.829 -1.917 1.00 75.88 129 PHE A C 1
ATOM 987 O O . PHE A 1 129 ? -14.589 2.957 -1.215 1.00 75.88 129 PHE A O 1
ATOM 994 N N . TRP A 1 130 ? -13.014 1.643 -2.119 1.00 74.94 130 TRP A N 1
ATOM 995 C CA . TRP A 1 130 ? -13.503 0.418 -1.489 1.00 74.94 130 TRP A CA 1
ATOM 996 C C . TRP A 1 130 ? -13.520 0.527 0.038 1.00 74.94 130 TRP A C 1
ATOM 998 O O . TRP A 1 130 ? -14.550 0.290 0.668 1.00 74.94 130 TRP A O 1
ATOM 1008 N N . ASN A 1 131 ? -12.397 0.946 0.634 1.00 70.25 131 ASN A N 1
ATOM 1009 C CA . ASN A 1 131 ? -12.306 1.170 2.075 1.00 70.25 131 ASN A CA 1
ATOM 1010 C C . ASN A 1 131 ? -13.362 2.170 2.556 1.00 70.25 131 ASN A C 1
ATOM 1012 O O . ASN A 1 131 ? -13.967 1.953 3.601 1.00 70.25 131 ASN A O 1
ATOM 1016 N N . PHE A 1 132 ? -13.601 3.250 1.814 1.00 70.06 132 PHE A N 1
ATOM 1017 C CA . PHE A 1 132 ? -14.613 4.243 2.162 1.00 70.06 132 PHE A CA 1
ATOM 1018 C C . PHE A 1 132 ? -16.031 3.659 2.121 1.00 70.06 132 PHE A C 1
ATOM 1020 O O . PHE A 1 132 ? -16.748 3.737 3.117 1.00 70.06 132 PHE A O 1
ATOM 1027 N N . PHE A 1 133 ? -16.426 3.031 1.010 1.00 71.69 133 PHE A N 1
ATOM 1028 C CA . PHE A 1 133 ? -17.785 2.523 0.830 1.00 71.69 133 PHE A CA 1
ATOM 1029 C C . PHE A 1 133 ? -18.102 1.348 1.751 1.00 71.69 133 PHE A C 1
ATOM 1031 O O . PHE A 1 133 ? -19.177 1.320 2.342 1.00 71.69 133 PHE A O 1
ATOM 1038 N N . VAL A 1 134 ? -17.170 0.414 1.949 1.00 68.94 134 VAL A N 1
ATOM 1039 C CA . VAL A 1 134 ? -17.382 -0.694 2.889 1.00 68.94 134 VAL A CA 1
ATOM 1040 C C . VAL A 1 134 ? -17.504 -0.181 4.315 1.00 68.94 134 VAL A C 1
ATOM 1042 O O . VAL A 1 134 ? -18.415 -0.588 5.031 1.00 68.94 134 VAL A O 1
ATOM 1045 N N . ASN A 1 135 ? -16.646 0.753 4.734 1.00 62.84 135 ASN A N 1
ATOM 1046 C CA . ASN A 1 135 ? -16.793 1.334 6.064 1.00 62.84 135 ASN A CA 1
ATOM 1047 C C . ASN A 1 135 ? -18.114 2.104 6.201 1.00 62.84 135 ASN A C 1
ATOM 1049 O O . ASN A 1 135 ? -18.772 1.973 7.230 1.00 62.84 135 ASN A O 1
ATOM 1053 N N . ARG A 1 136 ? -18.547 2.839 5.168 1.00 66.81 136 ARG A N 1
ATOM 1054 C CA . ARG A 1 136 ? -19.816 3.580 5.180 1.00 66.81 136 ARG A CA 1
ATOM 1055 C C . ARG A 1 136 ? -21.040 2.666 5.255 1.00 66.81 136 ARG A C 1
ATOM 1057 O O . ARG A 1 136 ? -21.917 2.936 6.065 1.00 66.81 136 ARG A O 1
ATOM 1064 N N . TYR A 1 137 ? -21.104 1.623 4.429 1.00 65.25 137 TYR A N 1
ATOM 1065 C CA . TYR A 1 137 ? -22.303 0.789 4.277 1.00 65.25 137 TYR A CA 1
ATOM 1066 C C . TYR A 1 137 ? -22.338 -0.439 5.188 1.00 65.25 137 TYR A C 1
ATOM 1068 O O . TYR A 1 137 ? -23.419 -0.930 5.487 1.00 65.25 137 TYR A O 1
ATOM 1076 N N . TRP A 1 138 ? -21.189 -0.952 5.632 1.00 61.91 138 TRP A N 1
ATOM 1077 C CA . TRP A 1 138 ? -21.137 -2.109 6.529 1.00 61.91 138 TRP A CA 1
ATOM 1078 C C . TRP A 1 138 ? -20.899 -1.676 7.973 1.00 61.91 138 TRP A C 1
ATOM 1080 O O . TRP A 1 138 ? -21.685 -1.996 8.860 1.00 61.91 138 TRP A O 1
ATOM 1090 N N . THR A 1 139 ? -19.811 -0.949 8.231 1.00 53.47 139 THR A N 1
ATOM 1091 C CA . THR A 1 139 ? -19.373 -0.649 9.605 1.00 53.47 139 THR A CA 1
ATOM 1092 C C . THR A 1 139 ? -20.227 0.435 10.276 1.00 53.47 139 THR A C 1
ATOM 1094 O O . THR A 1 139 ? -20.405 0.400 11.495 1.00 53.47 139 THR A O 1
ATOM 1097 N N . TYR A 1 140 ? -20.770 1.373 9.490 1.00 55.22 140 TYR A N 1
ATOM 1098 C CA . TYR A 1 140 ? -21.550 2.529 9.959 1.00 55.22 140 TYR A CA 1
ATOM 1099 C C . TYR A 1 140 ? -22.923 2.645 9.288 1.00 55.22 140 TYR A C 1
ATOM 1101 O O . TYR A 1 140 ? -23.409 3.752 9.054 1.00 55.22 140 TYR A O 1
ATOM 1109 N N . ASN A 1 141 ? -23.555 1.507 8.990 1.00 54.94 141 ASN A N 1
ATOM 1110 C CA . ASN A 1 141 ? -24.908 1.480 8.426 1.00 54.94 141 ASN A CA 1
ATOM 1111 C C . ASN A 1 141 ? -25.962 2.131 9.351 1.00 54.94 141 ASN A C 1
ATOM 1113 O O . ASN A 1 141 ? -27.062 2.444 8.918 1.00 54.94 141 ASN A O 1
ATOM 1117 N N . ASP A 1 142 ? -25.607 2.351 10.620 1.00 52.59 142 ASP A N 1
ATOM 1118 C CA . ASP A 1 142 ? -26.497 2.833 11.679 1.00 52.59 142 ASP A CA 1
ATOM 1119 C C . ASP A 1 142 ? -26.520 4.374 11.809 1.00 52.59 142 ASP A C 1
ATOM 1121 O O . ASP A 1 142 ? -27.104 4.895 12.756 1.00 52.59 142 ASP A O 1
ATOM 1125 N N . VAL A 1 143 ? -25.832 5.110 10.924 1.00 51.66 143 VAL A N 1
ATOM 1126 C CA . VAL A 1 143 ? -25.705 6.577 11.002 1.00 51.66 143 VAL A CA 1
ATOM 1127 C C . VAL A 1 143 ? -26.451 7.234 9.836 1.00 51.66 143 VAL A C 1
ATOM 1129 O O . VAL A 1 143 ? -25.967 7.212 8.691 1.00 51.66 143 VAL A O 1
ATOM 1132 N N . GLU A 1 144 ? -27.625 7.785 10.163 1.00 48.53 144 GLU A N 1
ATOM 1133 C CA . GLU A 1 144 ? -28.404 8.741 9.355 1.00 48.53 144 GLU A CA 1
ATOM 1134 C C . GLU A 1 144 ? -27.790 10.145 9.401 1.00 48.53 144 GLU A C 1
ATOM 1136 O O . GLU A 1 144 ? -27.433 10.610 10.510 1.00 48.53 144 GLU A O 1
#

Radius of gyration: 18.64 Å; chains: 1; bounding box: 49×37×52 Å

Sequence (144 aa):
GAVIDYGTYTLLNTTGVLDSFSWRTPFGFTLSGLGLAGAIAFALAVTSNFIWNRYWTYPDSRSKPILLQIVTFFLINIVGLVIRIPIIELLTAPIAHTVQSILPSLGEGTARWVGETGSWGLAVVIAMFWNFFVNRYWTYNDVE

Foldseek 3Di:
DVCQLVVQLCVQVVVCVQQPDWDQDPVGDICGSSNVSNVVSLVVVLVVVLVCCCVPVPVVCVPDDPVVVVVVSVVLVVVLVVQLVCLQVVQLVVQLVVCCVVCVVDDSVVSSVCSNVVSNVVSVVVSVVSSVVCCVCPVVVPPD

pLDDT: mean 72.26, std 8.66, range [48.53, 88.94]

Secondary structure (DSSP, 8-state):
-HHHHHHHHHHHHHTTTTTT-EEE-TTS-EEEHHHHHHHHHHHHHHHHHHHHIIIII-GGGGGS-HHHHHHHHHHHHHHHHHHHHHHHHHHHHHHHHHHHHH-TTS-HHHHHHHHHHHHHHHHHHHHHHHHHHHIIIIITTT--